Protein AF-A0A530BGF2-F1 (afdb_monomer_lite)

Foldseek 3Di:
DDDDPDDDPVCPVVVVLQVVLVVVCVVVDDDVVLVVVQVVCQVPPPDHDPDGQGDDVSVVLVVCVVPPPPVVNVVVVCVSSVHDD

Radius of gyration: 16.56 Å; chains: 1; bounding box: 35×28×40 Å

Structure (mmCIF, N/CA/C/O backbone):
data_AF-A0A530BGF2-F1
#
_entry.id   AF-A0A530BGF2-F1
#
loop_
_atom_site.group_PDB
_atom_site.id
_atom_site.type_symbol
_atom_site.label_atom_id
_atom_site.label_alt_id
_atom_site.label_comp_id
_atom_site.label_asym_id
_atom_site.label_entity_id
_atom_site.label_seq_id
_atom_site.pdbx_PDB_ins_code
_atom_site.Cartn_x
_atom_site.Cartn_y
_atom_site.Cartn_z
_atom_site.occupancy
_atom_site.B_iso_or_equiv
_atom_site.auth_seq_id
_atom_site.auth_comp_id
_atom_site.auth_asym_id
_atom_site.auth_atom_id
_atom_site.pdbx_PDB_model_num
ATOM 1 N N . LEU A 1 1 ? 16.309 -6.960 3.688 1.00 58.09 1 LEU A N 1
ATOM 2 C CA . LEU A 1 1 ? 15.326 -7.574 2.763 1.00 58.09 1 LEU A CA 1
ATOM 3 C C . LEU A 1 1 ? 15.852 -8.945 2.373 1.00 58.09 1 LEU A C 1
ATOM 5 O O . LEU A 1 1 ? 17.031 -9.030 2.048 1.00 58.09 1 LEU A O 1
ATOM 9 N N . ALA A 1 2 ? 15.023 -9.988 2.468 1.00 70.56 2 ALA A N 1
ATOM 10 C CA . ALA A 1 2 ? 15.396 -11.335 2.036 1.00 70.56 2 ALA A CA 1
ATOM 11 C C . ALA A 1 2 ? 15.781 -11.312 0.546 1.00 70.56 2 ALA A C 1
ATOM 13 O O . ALA A 1 2 ? 15.087 -10.681 -0.255 1.00 70.56 2 ALA A O 1
ATOM 14 N N .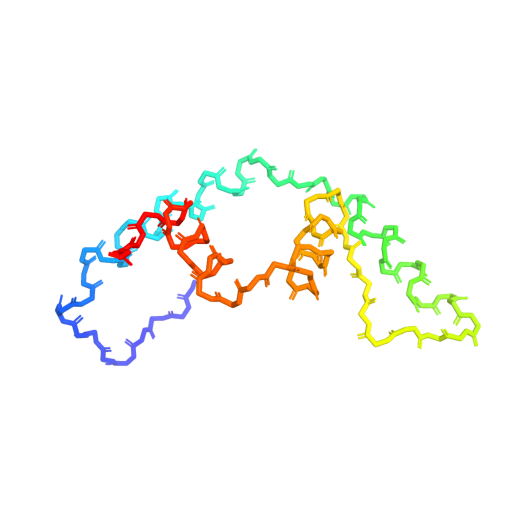 ARG A 1 3 ? 16.909 -11.935 0.190 1.00 74.62 3 ARG A N 1
ATOM 15 C CA . ARG A 1 3 ? 17.302 -12.107 -1.213 1.00 74.62 3 ARG A CA 1
ATOM 16 C C . ARG A 1 3 ? 16.603 -13.353 -1.759 1.00 74.62 3 ARG A C 1
ATOM 18 O O . ARG A 1 3 ? 16.530 -14.333 -1.027 1.00 74.62 3 ARG A O 1
ATOM 25 N N . PRO A 1 4 ? 16.076 -13.312 -2.992 1.00 82.38 4 PRO A N 1
ATOM 26 C CA . PRO A 1 4 ? 15.508 -14.500 -3.611 1.00 82.38 4 PRO A CA 1
ATOM 27 C C . PRO A 1 4 ? 16.616 -15.515 -3.905 1.00 82.38 4 PRO A C 1
ATOM 29 O O . PRO A 1 4 ? 17.721 -15.128 -4.291 1.00 82.38 4 PRO A O 1
ATOM 32 N N . ASP A 1 5 ? 16.289 -16.797 -3.770 1.00 88.12 5 ASP A N 1
ATOM 33 C CA . ASP A 1 5 ? 17.226 -17.901 -4.012 1.00 88.12 5 ASP A CA 1
ATOM 34 C C . ASP A 1 5 ? 17.631 -17.996 -5.493 1.00 88.12 5 ASP A C 1
ATOM 36 O O . ASP A 1 5 ? 18.739 -18.414 -5.819 1.00 88.12 5 ASP A O 1
ATOM 40 N N . GLN A 1 6 ? 16.755 -17.535 -6.397 1.00 90.19 6 GLN A N 1
ATOM 41 C CA . GLN A 1 6 ? 17.036 -17.393 -7.822 1.00 90.19 6 GLN A CA 1
ATOM 42 C C . GLN A 1 6 ? 16.537 -16.045 -8.348 1.00 90.19 6 GLN A C 1
ATOM 44 O O . GLN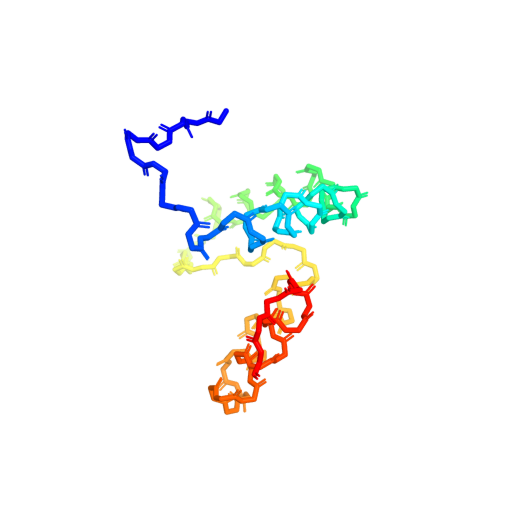 A 1 6 ? 15.360 -15.693 -8.243 1.00 90.19 6 GLN A O 1
ATOM 49 N N . VAL A 1 7 ? 17.445 -15.292 -8.963 1.00 90.19 7 VAL A N 1
ATOM 50 C CA . VAL A 1 7 ? 17.143 -14.023 -9.623 1.00 90.19 7 VAL A CA 1
ATOM 51 C C . VAL A 1 7 ? 17.016 -14.288 -11.119 1.00 90.19 7 VAL A C 1
ATOM 53 O O . VAL A 1 7 ? 17.998 -14.637 -11.763 1.00 90.19 7 VAL A O 1
ATOM 56 N N . LEU A 1 8 ? 15.815 -14.125 -11.675 1.00 92.62 8 LEU A N 1
ATOM 57 C CA . LEU A 1 8 ? 15.622 -14.155 -13.128 1.00 92.62 8 LEU A CA 1
ATOM 58 C C . LEU A 1 8 ? 15.895 -12.768 -13.711 1.00 92.62 8 LEU A C 1
ATOM 60 O O . LEU A 1 8 ? 15.285 -11.788 -13.265 1.00 92.62 8 LEU A O 1
ATOM 64 N N . ASP A 1 9 ? 16.787 -12.707 -14.690 1.00 93.25 9 ASP A N 1
ATOM 65 C CA . ASP A 1 9 ? 17.232 -11.513 -15.421 1.00 93.25 9 ASP A CA 1
ATOM 66 C C . ASP A 1 9 ? 16.077 -10.730 -16.065 1.00 93.25 9 ASP A C 1
ATOM 68 O O . ASP A 1 9 ? 16.036 -9.502 -15.992 1.00 93.25 9 ASP A O 1
ATOM 72 N N . ILE A 1 10 ? 15.054 -11.429 -16.569 1.00 92.88 10 ILE A N 1
ATOM 73 C CA . ILE A 1 10 ? 13.850 -10.833 -17.177 1.00 92.88 10 ILE A CA 1
ATOM 74 C C . ILE A 1 10 ? 13.133 -9.812 -16.273 1.00 92.88 10 ILE A C 1
ATOM 76 O O . ILE A 1 10 ? 12.369 -8.975 -16.753 1.00 92.88 10 ILE A O 1
ATOM 80 N N . TYR A 1 11 ? 13.366 -9.858 -14.959 1.00 89.50 11 TYR A N 1
ATOM 81 C CA . TYR A 1 11 ? 12.759 -8.957 -13.980 1.00 89.50 11 TYR A CA 1
ATOM 82 C C . TYR A 1 11 ? 13.686 -7.828 -13.508 1.00 89.50 11 TYR A C 1
ATOM 84 O O . TYR A 1 11 ? 13.257 -7.028 -12.674 1.00 89.50 11 TYR A O 1
ATOM 92 N N . ASP A 1 12 ? 14.927 -7.726 -13.994 1.00 90.62 12 ASP A N 1
ATOM 93 C CA . ASP A 1 12 ? 15.907 -6.750 -13.492 1.00 90.62 12 ASP A CA 1
ATOM 94 C C . ASP A 1 12 ? 15.412 -5.309 -13.611 1.00 90.62 12 ASP A C 1
ATOM 96 O O . ASP A 1 12 ? 15.405 -4.569 -12.622 1.00 90.62 12 ASP A O 1
ATOM 100 N N . ALA A 1 13 ? 14.902 -4.933 -14.786 1.00 89.12 13 ALA A N 1
ATOM 101 C CA . ALA A 1 13 ? 14.366 -3.595 -15.019 1.00 89.12 13 ALA A CA 1
ATOM 102 C C . ALA A 1 13 ? 13.175 -3.283 -14.094 1.00 89.12 13 ALA A C 1
ATOM 104 O O . ALA A 1 13 ? 13.130 -2.226 -13.459 1.00 89.12 13 ALA A O 1
ATOM 105 N N . ALA A 1 14 ? 12.234 -4.225 -13.958 1.00 88.38 14 ALA A N 1
ATOM 106 C CA . ALA A 1 14 ? 11.064 -4.063 -13.096 1.00 88.38 14 ALA A CA 1
ATOM 107 C C . ALA A 1 14 ? 11.450 -3.969 -11.609 1.00 88.38 14 ALA A C 1
ATOM 109 O O . ALA A 1 14 ? 10.912 -3.130 -10.885 1.00 88.38 14 ALA A O 1
ATOM 110 N N . ARG A 1 15 ? 12.414 -4.777 -11.147 1.00 89.75 15 ARG A N 1
ATOM 111 C CA . ARG A 1 15 ? 12.935 -4.711 -9.771 1.00 89.75 15 ARG A CA 1
ATOM 112 C C . ARG A 1 15 ? 13.631 -3.385 -9.491 1.00 89.75 15 ARG A C 1
ATOM 114 O O . ARG A 1 15 ? 13.370 -2.786 -8.447 1.00 89.75 15 ARG A O 1
ATOM 121 N N . ALA A 1 16 ? 14.483 -2.915 -10.403 1.00 89.88 16 ALA A N 1
ATOM 122 C CA . ALA A 1 16 ? 15.165 -1.631 -10.260 1.00 89.88 16 ALA A CA 1
ATOM 123 C C . ALA A 1 16 ? 14.157 -0.471 -10.173 1.00 89.88 16 ALA A C 1
ATOM 125 O O . ALA A 1 16 ? 14.244 0.357 -9.260 1.00 89.88 16 ALA A O 1
ATOM 126 N N . GLY A 1 17 ? 13.152 -0.463 -11.058 1.00 91.00 17 GLY A N 1
ATOM 127 C CA . GLY A 1 17 ? 12.059 0.511 -11.037 1.00 91.00 17 GLY A CA 1
ATOM 128 C C . GLY A 1 17 ? 11.253 0.464 -9.737 1.00 91.00 17 GLY A C 1
ATOM 129 O O . GLY A 1 17 ? 11.059 1.495 -9.087 1.00 91.00 17 GLY A O 1
ATOM 130 N N . MET A 1 18 ? 10.865 -0.733 -9.291 1.00 90.00 18 MET A N 1
ATOM 131 C CA . MET A 1 18 ? 10.118 -0.918 -8.045 1.00 90.00 18 MET A CA 1
ATOM 132 C C . MET A 1 18 ? 10.915 -0.463 -6.818 1.00 90.00 18 MET A C 1
ATOM 134 O O . MET A 1 18 ? 10.359 0.175 -5.927 1.00 90.00 18 MET A O 1
ATOM 138 N N . ALA A 1 19 ? 12.226 -0.718 -6.772 1.00 90.19 19 ALA A N 1
ATOM 139 C CA . ALA A 1 19 ? 13.072 -0.252 -5.675 1.00 90.19 19 ALA A CA 1
ATOM 140 C C . ALA A 1 19 ? 13.066 1.284 -5.558 1.00 90.19 19 ALA A C 1
ATOM 142 O O . ALA A 1 19 ? 13.035 1.820 -4.449 1.00 90.19 19 ALA A O 1
ATOM 143 N N . VAL A 1 20 ? 13.053 2.001 -6.688 1.00 92.06 20 VAL A N 1
ATOM 144 C CA . VAL A 1 20 ? 12.903 3.466 -6.713 1.00 92.06 20 VAL A CA 1
ATOM 145 C C . VAL A 1 20 ? 11.495 3.883 -6.281 1.00 92.06 20 VAL A C 1
ATOM 147 O O . VAL A 1 20 ? 11.360 4.804 -5.475 1.00 92.06 20 VAL A O 1
ATOM 150 N N . ALA A 1 21 ? 10.456 3.215 -6.787 1.00 91.62 21 ALA A N 1
ATOM 151 C CA . ALA A 1 21 ? 9.066 3.519 -6.452 1.00 91.62 21 ALA A CA 1
ATOM 152 C C . ALA A 1 21 ? 8.790 3.360 -4.948 1.00 91.62 21 ALA A C 1
ATOM 154 O O . ALA A 1 21 ? 8.207 4.253 -4.334 1.00 91.62 21 ALA A O 1
ATOM 155 N N . VAL A 1 22 ? 9.273 2.272 -4.339 1.00 90.56 22 VAL A N 1
ATOM 156 C CA . VAL A 1 22 ? 9.130 2.017 -2.900 1.00 90.56 22 VAL A CA 1
ATOM 157 C C . VAL A 1 22 ? 9.856 3.078 -2.081 1.00 90.56 22 VAL A C 1
ATOM 159 O O . VAL A 1 22 ? 9.259 3.610 -1.152 1.00 90.56 22 VAL A O 1
ATOM 162 N N . ARG A 1 23 ? 11.096 3.452 -2.435 1.00 92.62 23 ARG A N 1
ATOM 163 C CA . ARG A 1 23 ? 11.816 4.532 -1.730 1.00 92.62 23 ARG A CA 1
ATOM 164 C C . ARG A 1 23 ? 11.021 5.840 -1.728 1.00 92.62 23 ARG A C 1
ATOM 166 O O . ARG A 1 23 ? 10.770 6.392 -0.663 1.00 92.62 23 ARG A O 1
ATOM 173 N N . LYS A 1 24 ? 10.524 6.261 -2.896 1.00 91.75 24 LYS A N 1
ATOM 174 C CA . LYS A 1 24 ? 9.679 7.462 -3.030 1.00 91.75 24 LYS A CA 1
ATOM 175 C C . LYS A 1 24 ? 8.371 7.367 -2.242 1.00 91.75 24 LYS A C 1
ATOM 177 O O . LYS A 1 24 ? 7.862 8.378 -1.767 1.00 91.75 24 LYS A O 1
ATOM 182 N N . ALA A 1 25 ? 7.794 6.171 -2.137 1.00 89.81 25 ALA A N 1
ATOM 183 C CA . ALA A 1 25 ? 6.590 5.950 -1.345 1.00 89.81 25 ALA A CA 1
ATOM 184 C C . ALA A 1 25 ? 6.877 6.051 0.160 1.00 89.81 25 ALA A C 1
ATOM 186 O O . ALA A 1 25 ? 6.073 6.632 0.879 1.00 89.81 25 ALA A O 1
ATOM 187 N N . MET A 1 26 ? 8.023 5.540 0.622 1.00 90.56 26 MET A N 1
ATOM 188 C CA . MET A 1 26 ? 8.435 5.643 2.026 1.00 90.56 26 MET A CA 1
ATOM 189 C C . MET A 1 26 ? 8.684 7.095 2.446 1.00 90.56 26 MET A C 1
ATOM 191 O O . MET A 1 26 ? 8.259 7.485 3.526 1.00 90.56 26 MET A O 1
ATOM 195 N N . GLU A 1 27 ? 9.283 7.917 1.578 1.00 92.31 27 GLU A N 1
ATOM 196 C CA . GLU A 1 27 ? 9.472 9.361 1.822 1.00 92.31 27 GLU A CA 1
ATOM 197 C C . GLU A 1 27 ? 8.151 10.114 2.049 1.00 92.31 27 GLU A C 1
ATOM 199 O O . GLU A 1 27 ? 8.122 11.134 2.731 1.00 92.31 27 GLU A O 1
ATOM 204 N N . LYS A 1 28 ? 7.053 9.619 1.466 1.00 90.00 28 LYS A N 1
ATOM 205 C CA . LYS A 1 28 ? 5.709 10.211 1.552 1.00 90.00 28 LYS A CA 1
ATOM 206 C C . LYS A 1 28 ? 4.760 9.398 2.434 1.00 90.00 28 LYS A C 1
ATOM 208 O O . LYS A 1 28 ? 3.546 9.574 2.333 1.00 90.00 28 LYS A O 1
ATOM 213 N N . GLY A 1 29 ? 5.295 8.465 3.220 1.00 90.44 29 GLY A N 1
ATOM 214 C CA . GLY A 1 29 ? 4.504 7.595 4.079 1.00 90.44 29 GLY A CA 1
ATOM 215 C C . GLY A 1 29 ? 3.720 8.384 5.126 1.00 90.44 29 GLY A C 1
ATOM 216 O O . GLY A 1 29 ? 4.144 9.454 5.562 1.00 90.44 29 GLY A O 1
ATOM 217 N N . ASP A 1 30 ? 2.573 7.841 5.536 1.00 93.00 30 ASP A N 1
ATOM 218 C CA . ASP A 1 30 ? 1.851 8.357 6.698 1.00 93.00 30 ASP A CA 1
ATOM 219 C C . ASP A 1 30 ? 2.711 8.208 7.963 1.00 93.00 30 ASP A C 1
ATOM 221 O O . ASP A 1 30 ? 3.558 7.314 8.064 1.00 93.00 30 ASP A O 1
ATOM 225 N N . THR A 1 31 ? 2.481 9.073 8.949 1.00 94.88 31 THR A N 1
ATOM 226 C CA . THR A 1 31 ? 3.243 9.034 10.198 1.00 94.88 31 THR A CA 1
ATOM 227 C C . THR A 1 31 ? 2.905 7.782 11.028 1.00 94.88 31 THR A C 1
ATOM 229 O O . THR A 1 31 ? 1.805 7.223 10.895 1.00 94.88 31 THR A O 1
ATOM 232 N N . PRO A 1 32 ? 3.807 7.326 11.917 1.00 95.31 32 PRO A N 1
ATOM 233 C CA . PRO A 1 32 ? 3.564 6.155 12.763 1.00 95.31 32 PRO A CA 1
ATOM 234 C C . PRO A 1 32 ? 2.285 6.255 13.607 1.00 95.31 32 PRO A C 1
ATOM 236 O O . PRO A 1 32 ? 1.612 5.248 13.832 1.00 95.31 32 PRO A O 1
ATOM 239 N N . GLU A 1 33 ? 1.897 7.461 14.023 1.00 97.62 33 GLU A N 1
ATOM 240 C CA . GLU A 1 33 ? 0.697 7.715 14.827 1.00 97.62 33 GLU A CA 1
ATOM 241 C C . GLU A 1 33 ? -0.583 7.348 14.069 1.00 97.62 33 GLU A C 1
ATOM 243 O O . GLU A 1 33 ? -1.529 6.828 14.660 1.00 97.62 33 GLU A O 1
ATOM 248 N N . VAL A 1 34 ? -0.622 7.555 12.747 1.00 97.12 34 VAL A N 1
ATOM 249 C CA . VAL A 1 34 ? -1.765 7.148 11.910 1.00 97.12 34 VAL A CA 1
ATOM 250 C C . VAL A 1 34 ? -1.960 5.633 11.977 1.00 97.12 34 VAL A C 1
ATOM 252 O O . VAL A 1 34 ? -3.093 5.148 12.089 1.00 97.12 34 VAL A O 1
ATOM 255 N N . VAL A 1 35 ? -0.859 4.882 11.939 1.00 96.12 35 VAL A N 1
ATOM 256 C CA . VAL A 1 35 ? -0.879 3.421 12.048 1.00 96.12 35 VAL A CA 1
ATOM 257 C C . VAL A 1 35 ? -1.279 3.002 13.460 1.00 96.12 35 VAL A C 1
ATOM 259 O O . VAL A 1 35 ? -2.204 2.204 13.601 1.00 96.12 35 VAL A O 1
ATOM 262 N N . ALA A 1 36 ? -0.664 3.585 14.493 1.00 98.00 36 ALA A N 1
ATOM 263 C CA . ALA A 1 36 ? -0.963 3.281 15.893 1.00 98.00 36 ALA A CA 1
ATOM 264 C C . ALA A 1 36 ? -2.446 3.507 16.229 1.00 98.00 36 ALA A C 1
ATOM 266 O O . ALA A 1 36 ? -3.100 2.618 16.771 1.00 98.00 36 ALA A O 1
ATOM 267 N N . ASN A 1 37 ? -3.009 4.644 15.812 1.00 97.94 37 ASN A N 1
ATOM 268 C CA . ASN A 1 37 ? -4.427 4.951 15.993 1.00 97.94 37 ASN A CA 1
ATOM 269 C C . ASN A 1 37 ? -5.332 3.945 15.273 1.00 97.94 37 ASN A C 1
ATOM 271 O O . ASN A 1 37 ? -6.377 3.560 15.794 1.00 97.94 37 ASN A O 1
ATOM 275 N N . THR A 1 38 ? -4.933 3.494 14.080 1.00 97.44 38 THR A N 1
ATOM 276 C CA . 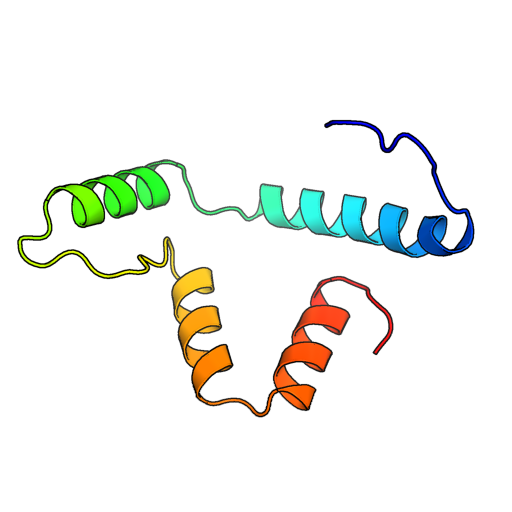THR A 1 38 ? -5.697 2.492 13.324 1.00 97.44 38 THR A CA 1
ATOM 277 C C . THR A 1 38 ? -5.659 1.125 14.010 1.00 97.44 38 THR A C 1
ATOM 279 O O . THR A 1 38 ? -6.686 0.450 14.066 1.00 97.44 38 THR A O 1
ATOM 282 N N . VAL A 1 39 ? -4.506 0.724 14.556 1.00 97.19 39 VAL A N 1
ATOM 283 C CA . VAL A 1 39 ? -4.357 -0.522 15.324 1.00 97.19 39 VAL A CA 1
ATOM 284 C C . VAL A 1 39 ? -5.170 -0.463 16.614 1.00 97.19 39 VAL A C 1
ATOM 286 O O . VAL A 1 39 ? -5.911 -1.401 16.894 1.00 97.19 39 VAL A O 1
ATOM 289 N N . LEU A 1 40 ? -5.094 0.646 17.356 1.00 98.19 40 LEU A N 1
ATOM 290 C CA . LEU A 1 40 ? -5.890 0.847 18.566 1.00 98.19 40 LEU A CA 1
ATOM 291 C C . LEU A 1 40 ? -7.386 0.743 18.256 1.00 98.19 40 LEU A C 1
ATOM 293 O O . LEU A 1 40 ? -8.086 -0.012 18.918 1.00 98.19 40 LEU A O 1
ATOM 297 N N . ALA A 1 41 ? -7.854 1.437 17.214 1.00 97.31 41 ALA A N 1
ATOM 298 C CA . ALA A 1 41 ? -9.248 1.369 16.788 1.00 97.31 41 ALA A CA 1
ATOM 299 C C . ALA A 1 41 ? -9.672 -0.054 16.396 1.00 97.31 41 ALA A C 1
ATOM 301 O O . ALA A 1 41 ? -10.784 -0.458 16.704 1.00 97.31 41 ALA A O 1
ATOM 302 N N . ALA A 1 42 ? -8.803 -0.823 15.734 1.00 97.50 42 ALA A N 1
ATOM 303 C CA . ALA A 1 42 ? -9.092 -2.212 15.386 1.00 97.50 42 ALA A CA 1
ATOM 304 C C . ALA A 1 42 ? -9.149 -3.134 16.615 1.00 97.50 42 ALA A C 1
ATOM 306 O O . ALA A 1 42 ? -9.952 -4.063 16.641 1.00 97.50 42 ALA A O 1
ATOM 307 N N . ALA A 1 43 ? -8.307 -2.882 17.620 1.00 97.62 43 ALA A N 1
ATOM 3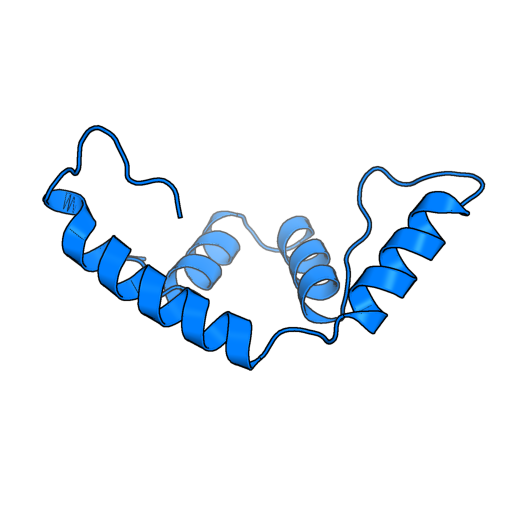08 C CA . ALA A 1 43 ? -8.235 -3.675 18.844 1.00 97.62 43 ALA A CA 1
ATOM 309 C C . ALA A 1 43 ? -9.390 -3.396 19.820 1.00 97.62 43 ALA A C 1
ATOM 311 O O . ALA A 1 43 ? -9.738 -4.273 20.606 1.00 97.62 43 ALA A O 1
ATOM 312 N N . THR A 1 44 ? -9.973 -2.193 19.785 1.00 98.06 44 THR A N 1
ATOM 313 C CA . THR A 1 44 ? -11.053 -1.773 20.697 1.00 98.06 44 THR A CA 1
ATOM 314 C C . THR A 1 44 ? -12.442 -1.762 20.058 1.00 98.06 44 THR A C 1
ATOM 316 O O . THR A 1 44 ? -13.419 -1.474 20.747 1.00 98.06 44 THR A O 1
ATOM 319 N N . ASP A 1 45 ? -12.561 -2.077 18.765 1.00 97.75 45 ASP A N 1
ATOM 320 C CA . ASP A 1 45 ? -13.852 -2.147 18.076 1.00 97.75 45 ASP A CA 1
ATOM 321 C C . ASP A 1 45 ? -14.699 -3.299 18.658 1.00 97.75 45 ASP A C 1
ATOM 323 O O . ASP A 1 45 ? -14.275 -4.455 18.590 1.00 97.75 45 ASP A O 1
ATOM 327 N N . PRO A 1 46 ? -15.904 -3.036 19.200 1.00 97.44 46 PRO A N 1
ATOM 328 C CA . PRO A 1 46 ? -16.782 -4.089 19.714 1.00 97.44 46 PRO A CA 1
ATOM 329 C C . PRO A 1 46 ? -17.259 -5.053 18.615 1.00 97.44 46 PRO A C 1
ATOM 331 O O . PRO A 1 46 ? -17.702 -6.161 18.912 1.00 97.44 46 PRO A O 1
ATOM 334 N N . THR A 1 47 ? -17.153 -4.655 17.342 1.00 97.19 47 THR A N 1
ATOM 335 C CA . THR A 1 47 ? -17.477 -5.483 16.174 1.00 97.19 47 THR A CA 1
ATOM 336 C C . THR A 1 47 ? -16.352 -5.419 15.132 1.00 97.19 47 THR A C 1
ATOM 338 O O . THR A 1 47 ? -16.490 -4.741 14.107 1.00 97.19 47 THR A O 1
ATOM 341 N N . PRO A 1 48 ? -15.227 -6.127 15.354 1.00 95.38 48 PRO A N 1
ATOM 342 C CA . PRO A 1 48 ? -14.035 -5.980 14.531 1.00 95.38 48 PRO A CA 1
ATOM 343 C C . PRO A 1 48 ? -14.286 -6.241 13.041 1.00 95.38 48 PRO A C 1
ATOM 345 O O . PRO A 1 48 ? -14.795 -7.287 12.625 1.00 95.38 48 PRO A O 1
ATOM 348 N N . LYS A 1 49 ? -13.877 -5.294 12.198 1.00 95.00 49 LYS A N 1
ATOM 349 C CA . LYS A 1 49 ? -13.919 -5.425 10.738 1.00 95.00 49 LYS A CA 1
ATOM 350 C C . LYS A 1 49 ? -12.761 -6.294 10.266 1.00 95.00 49 LYS A C 1
ATOM 352 O O . LYS A 1 49 ? -11.659 -6.252 10.798 1.00 95.00 49 LYS A O 1
ATOM 357 N N . ARG A 1 50 ? -12.948 -6.997 9.145 1.00 93.38 50 ARG A N 1
ATOM 358 C CA . ARG A 1 50 ? -11.854 -7.771 8.523 1.00 93.38 50 ARG A CA 1
ATOM 359 C C . ARG A 1 50 ? -10.672 -6.910 8.061 1.00 93.38 50 ARG A C 1
ATOM 361 O O . ARG A 1 50 ? -9.591 -7.443 7.848 1.00 93.38 50 ARG A O 1
ATOM 368 N N . ARG A 1 51 ? -10.886 -5.617 7.789 1.00 94.19 51 ARG A N 1
ATOM 369 C CA . ARG A 1 51 ? -9.864 -4.705 7.252 1.00 94.19 51 ARG A CA 1
ATOM 370 C C . ARG A 1 51 ? -10.044 -3.301 7.819 1.00 94.19 51 ARG A C 1
ATOM 372 O O . ARG A 1 51 ? -11.144 -2.755 7.746 1.00 94.19 51 ARG A O 1
ATOM 379 N N . TYR A 1 52 ? -8.945 -2.709 8.279 1.00 95.94 52 TYR A N 1
ATOM 380 C CA . TYR A 1 52 ? -8.860 -1.319 8.726 1.00 95.94 52 TYR A CA 1
ATOM 381 C C . TYR A 1 52 ? -7.840 -0.579 7.858 1.00 95.94 52 TYR A C 1
ATOM 383 O O . TYR A 1 52 ? -6.651 -0.878 7.887 1.00 95.94 52 TYR A O 1
ATOM 391 N N . ALA A 1 53 ? -8.314 0.357 7.036 1.00 95.44 53 ALA A N 1
ATOM 392 C CA . ALA A 1 53 ? -7.449 1.146 6.165 1.00 95.44 53 ALA A CA 1
ATOM 393 C C . ALA A 1 53 ? -6.824 2.314 6.947 1.00 95.44 53 ALA A C 1
ATOM 395 O O . ALA A 1 53 ? -7.534 3.247 7.343 1.00 95.44 53 ALA A O 1
ATOM 396 N N . ALA A 1 54 ? -5.505 2.249 7.146 1.00 95.62 54 ALA A N 1
ATOM 397 C CA . ALA A 1 54 ? -4.717 3.298 7.783 1.00 95.62 54 ALA A CA 1
ATOM 398 C C . ALA A 1 54 ? -4.443 4.443 6.798 1.00 95.62 54 ALA A C 1
ATOM 400 O O . ALA A 1 54 ? -3.996 4.212 5.677 1.00 95.62 54 ALA A O 1
ATOM 401 N N . GLY A 1 55 ? -4.733 5.674 7.216 1.00 94.44 55 GLY A N 1
ATOM 402 C CA . GLY A 1 55 ? -4.483 6.862 6.402 1.00 94.44 55 GLY A CA 1
ATOM 403 C C . GLY A 1 55 ? -5.470 7.090 5.251 1.00 94.44 55 GLY A C 1
ATOM 404 O O . GLY A 1 55 ? -6.380 6.302 4.971 1.00 94.44 55 GLY A O 1
ATOM 405 N N . LYS A 1 56 ? -5.322 8.242 4.587 1.00 91.81 56 LYS A N 1
ATOM 406 C CA . LYS A 1 56 ? -6.250 8.705 3.539 1.00 91.81 56 LYS A CA 1
ATOM 407 C C . LYS A 1 56 ? -6.113 7.888 2.255 1.00 91.81 56 LYS A C 1
ATOM 409 O O . LYS A 1 56 ? -7.124 7.483 1.679 1.00 91.81 56 LYS A O 1
ATOM 414 N N . MET A 1 57 ? -4.877 7.623 1.829 1.00 91.69 57 MET A N 1
ATOM 415 C CA . MET A 1 57 ? -4.597 6.890 0.591 1.00 91.69 57 MET A CA 1
ATOM 416 C C . MET A 1 57 ? -5.166 5.469 0.641 1.00 91.69 57 MET A C 1
ATOM 418 O O . MET A 1 57 ? -5.869 5.070 -0.284 1.00 91.69 57 MET A O 1
ATOM 422 N N . ALA A 1 58 ? -4.959 4.722 1.733 1.00 93.06 58 ALA A N 1
ATOM 423 C CA . ALA A 1 58 ? -5.473 3.353 1.838 1.00 93.06 58 ALA A CA 1
ATOM 424 C C . ALA A 1 58 ? -7.009 3.297 1.768 1.00 93.06 58 ALA A C 1
ATOM 426 O O . ALA A 1 58 ? -7.576 2.402 1.137 1.00 93.06 58 ALA A O 1
ATOM 427 N N . ARG A 1 59 ? -7.699 4.280 2.367 1.00 93.94 59 ARG A N 1
ATOM 428 C CA . ARG A 1 59 ? -9.164 4.400 2.282 1.00 93.94 59 ARG A CA 1
ATOM 429 C C . ARG A 1 59 ? -9.618 4.666 0.850 1.00 93.94 59 ARG A C 1
ATOM 431 O O . ARG A 1 59 ? -10.525 3.990 0.372 1.00 93.94 59 ARG A O 1
ATOM 438 N N . GLN A 1 60 ? -8.960 5.592 0.149 1.00 93.50 60 GLN A N 1
ATOM 439 C CA . GLN A 1 60 ? -9.255 5.884 -1.258 1.00 93.50 60 GLN A CA 1
ATOM 440 C C . GLN A 1 60 ? -9.038 4.655 -2.148 1.00 93.50 60 GLN A C 1
ATOM 442 O O . GLN A 1 60 ? -9.916 4.313 -2.936 1.00 93.50 60 GLN A O 1
ATOM 447 N N . VAL A 1 61 ? -7.927 3.937 -1.969 1.00 92.81 61 VAL A N 1
ATOM 448 C CA . VAL A 1 61 ? -7.639 2.691 -2.698 1.00 92.81 61 VAL A CA 1
ATOM 449 C C . VAL A 1 61 ? -8.708 1.629 -2.429 1.00 92.81 61 VAL A C 1
ATOM 451 O O . VAL A 1 61 ? -9.172 0.977 -3.364 1.00 92.81 61 VAL A O 1
ATOM 454 N N . SER A 1 62 ? -9.154 1.480 -1.176 1.00 92.38 62 SER A N 1
ATOM 455 C CA . SER A 1 62 ? -10.222 0.536 -0.824 1.00 92.38 62 SER A CA 1
ATOM 456 C C . SER A 1 62 ? -11.548 0.861 -1.515 1.00 92.38 62 SER A C 1
ATOM 458 O O . SER A 1 62 ? -12.283 -0.061 -1.869 1.00 92.38 62 SER A O 1
ATOM 460 N N . VAL A 1 63 ? -11.866 2.146 -1.687 1.00 94.12 63 VAL A N 1
ATOM 461 C CA . VAL A 1 63 ? -13.066 2.590 -2.409 1.00 94.12 63 VAL A CA 1
ATOM 462 C C . VAL A 1 63 ? -12.899 2.333 -3.904 1.00 94.12 63 VAL A C 1
ATOM 464 O O . VAL A 1 63 ? -13.740 1.666 -4.502 1.00 94.12 63 VAL A O 1
ATOM 467 N N . LEU A 1 64 ? -11.791 2.778 -4.502 1.00 93.69 64 LEU A N 1
ATOM 468 C CA . LEU A 1 64 ? -11.532 2.609 -5.933 1.00 93.69 64 LEU A CA 1
ATOM 469 C C . LEU A 1 64 ? -11.570 1.138 -6.349 1.00 93.69 64 LEU A C 1
ATOM 471 O O . LEU A 1 64 ? -12.237 0.803 -7.320 1.00 93.69 64 LEU A O 1
ATOM 475 N N . ARG A 1 65 ? -10.962 0.238 -5.570 1.00 91.12 65 ARG A N 1
ATOM 476 C CA . ARG A 1 65 ? -10.992 -1.205 -5.850 1.00 91.12 65 ARG A CA 1
ATOM 477 C C . ARG A 1 65 ? -12.411 -1.793 -5.885 1.00 91.12 65 ARG A C 1
ATOM 479 O O . ARG A 1 65 ? -12.619 -2.825 -6.515 1.00 91.12 65 ARG A O 1
ATOM 486 N N . ARG A 1 66 ? -13.377 -1.187 -5.187 1.00 93.62 66 ARG A N 1
ATOM 487 C CA . ARG A 1 66 ? -14.763 -1.675 -5.131 1.00 93.62 66 ARG A CA 1
ATOM 488 C C . ARG A 1 66 ? -15.618 -1.182 -6.299 1.00 93.62 66 ARG A C 1
ATOM 490 O O . ARG A 1 66 ? -16.590 -1.849 -6.632 1.00 93.62 66 ARG A O 1
ATOM 497 N N . PHE A 1 67 ? -15.277 -0.038 -6.891 1.00 95.12 67 PHE A N 1
ATOM 498 C CA .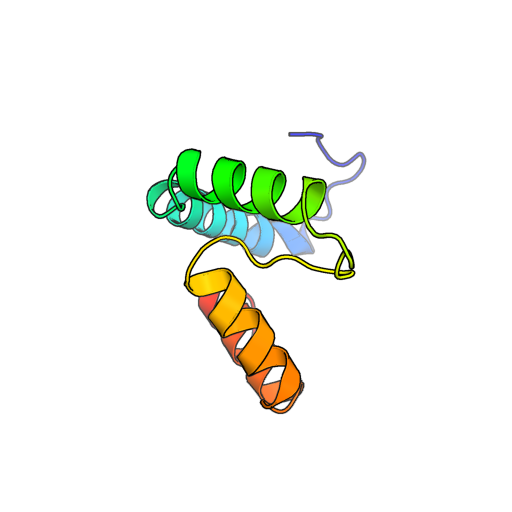 PHE A 1 67 ? -16.141 0.641 -7.864 1.00 95.12 67 PHE A CA 1
ATOM 499 C C . PHE A 1 67 ? -15.512 0.824 -9.249 1.00 95.12 67 PHE A C 1
ATOM 501 O O . PHE A 1 67 ? -16.237 1.017 -10.220 1.00 95.12 67 PHE A O 1
ATOM 508 N N . VAL A 1 68 ? -14.186 0.761 -9.369 1.00 94.69 68 VAL A N 1
ATOM 509 C CA . VAL A 1 68 ? -13.483 0.891 -10.650 1.00 94.69 68 VAL A CA 1
ATOM 510 C C . VAL A 1 68 ? -13.360 -0.488 -11.310 1.00 94.69 68 VAL A C 1
ATOM 512 O O . VAL A 1 68 ? -13.010 -1.450 -10.622 1.00 94.69 68 VAL A O 1
ATOM 515 N N . PRO A 1 69 ? -13.587 -0.609 -12.635 1.00 96.88 69 PRO A N 1
ATOM 516 C CA . PRO A 1 69 ? -13.331 -1.848 -13.363 1.00 96.88 69 PRO A CA 1
ATOM 517 C C . PRO A 1 69 ? -11.900 -2.350 -13.148 1.00 96.88 69 PRO A C 1
ATOM 519 O O . PRO A 1 69 ? -10.952 -1.564 -13.200 1.00 96.88 69 PRO A O 1
ATOM 522 N N . ALA A 1 70 ? -11.736 -3.662 -12.958 1.00 94.94 70 ALA A N 1
ATOM 523 C CA . ALA A 1 70 ? -10.449 -4.263 -12.601 1.00 94.94 70 ALA A CA 1
ATOM 524 C C . ALA A 1 70 ? -9.318 -3.878 -13.571 1.00 94.94 70 ALA A C 1
ATOM 526 O O . ALA A 1 70 ? -8.247 -3.470 -13.137 1.00 94.94 70 ALA A O 1
ATOM 527 N N . SER A 1 71 ? -9.582 -3.895 -14.882 1.00 94.69 71 SER A N 1
ATOM 528 C CA . SER A 1 71 ? -8.596 -3.522 -15.905 1.00 94.69 71 SER A CA 1
ATOM 529 C C . SER A 1 71 ? -8.127 -2.068 -15.790 1.00 94.69 71 SER A C 1
ATOM 531 O O . SER A 1 71 ? -6.937 -1.786 -15.935 1.00 94.69 71 SER A O 1
ATOM 533 N N . ALA A 1 72 ? -9.039 -1.137 -15.500 1.00 95.38 72 ALA A N 1
ATOM 534 C CA . ALA A 1 72 ? -8.714 0.276 -15.332 1.00 95.38 72 ALA A CA 1
ATOM 535 C C . ALA A 1 72 ? -7.956 0.527 -14.020 1.00 95.38 72 ALA A C 1
ATOM 537 O O . ALA A 1 72 ? -6.964 1.262 -14.011 1.00 95.38 72 ALA A O 1
ATOM 538 N N . PHE A 1 73 ? -8.384 -0.120 -12.931 1.00 94.88 73 PHE A N 1
ATOM 539 C CA . PHE A 1 73 ? -7.708 -0.046 -11.639 1.00 94.88 73 PHE A CA 1
ATOM 540 C C . PHE A 1 73 ? -6.269 -0.571 -11.742 1.00 94.88 73 PHE A C 1
ATOM 542 O O . PHE A 1 73 ? -5.327 0.151 -11.404 1.00 94.88 73 PHE A O 1
ATOM 549 N N . ASP A 1 74 ? -6.086 -1.766 -12.307 1.00 94.00 74 ASP A N 1
ATOM 550 C CA . ASP A 1 74 ? -4.776 -2.397 -12.472 1.00 94.00 74 ASP A CA 1
ATOM 551 C C . ASP A 1 74 ? -3.852 -1.565 -13.361 1.00 94.00 74 ASP A C 1
ATOM 553 O O . ASP A 1 74 ? -2.686 -1.356 -13.018 1.00 94.00 74 ASP A O 1
ATOM 557 N N . LYS A 1 75 ? -4.368 -1.026 -14.473 1.00 94.62 75 LYS A N 1
ATOM 558 C CA . LYS A 1 75 ? -3.596 -0.146 -15.358 1.00 94.62 75 LYS A CA 1
ATOM 559 C C . LYS A 1 75 ? -3.094 1.096 -14.621 1.00 94.62 75 LYS A C 1
ATOM 561 O O . LYS A 1 75 ? -1.943 1.496 -14.796 1.00 94.62 75 LYS A O 1
ATOM 566 N N . SER A 1 76 ? -3.938 1.697 -13.779 1.00 92.25 76 SER A N 1
ATOM 567 C CA . SER A 1 76 ? -3.561 2.875 -12.990 1.00 92.25 76 SER A CA 1
ATOM 568 C C . SER A 1 76 ? -2.459 2.556 -11.972 1.00 92.25 76 SER A C 1
ATOM 570 O O . SER A 1 76 ? -1.472 3.290 -11.889 1.00 92.25 76 SER A O 1
ATOM 572 N N . LEU A 1 77 ? -2.573 1.418 -11.275 1.00 90.31 77 LEU A N 1
ATOM 573 C CA . LEU A 1 77 ? -1.600 0.969 -10.283 1.00 90.31 77 LEU A CA 1
ATOM 574 C C . LEU A 1 77 ? -0.251 0.656 -10.937 1.00 90.31 77 LEU A C 1
ATOM 576 O O . LEU A 1 77 ? 0.790 1.107 -10.462 1.00 90.31 77 LEU A O 1
ATOM 580 N N . ARG A 1 78 ? -0.265 -0.069 -12.064 1.00 90.75 78 ARG A N 1
ATOM 581 C CA . ARG A 1 78 ? 0.951 -0.382 -12.827 1.00 90.75 78 ARG A CA 1
ATOM 582 C C . ARG A 1 78 ? 1.659 0.888 -13.273 1.00 90.75 78 ARG A C 1
ATOM 584 O O . ARG A 1 78 ? 2.854 1.025 -13.030 1.00 90.75 78 ARG A O 1
ATOM 591 N N . LYS A 1 79 ? 0.916 1.859 -13.813 1.00 90.62 79 LYS A N 1
ATOM 592 C CA . LYS A 1 79 ? 1.479 3.155 -14.207 1.00 90.62 79 LYS A CA 1
ATOM 593 C C . LYS A 1 79 ? 2.106 3.897 -13.022 1.00 90.62 79 LYS A C 1
ATOM 595 O O . LYS A 1 79 ? 3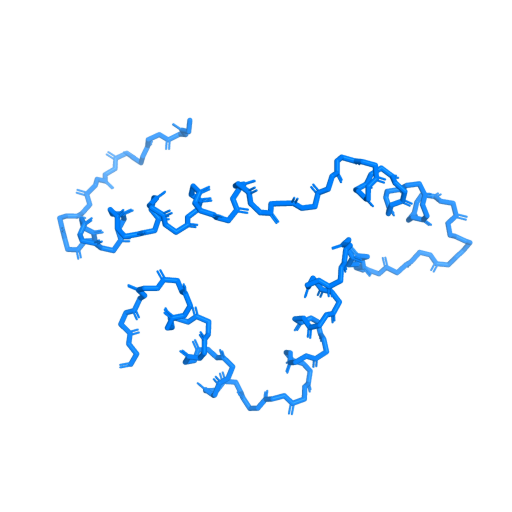.214 4.407 -13.153 1.00 90.62 79 LYS A O 1
ATOM 600 N N . GLN A 1 80 ? 1.432 3.938 -11.869 1.00 88.00 80 GLN A N 1
ATOM 601 C CA . GLN A 1 80 ? 1.957 4.585 -10.660 1.00 88.00 80 GLN A CA 1
ATOM 602 C C . GLN A 1 80 ? 3.255 3.928 -10.163 1.00 88.00 80 GLN A C 1
ATOM 604 O O . GLN A 1 80 ? 4.143 4.618 -9.665 1.00 88.00 80 GLN A O 1
ATOM 609 N N . LEU A 1 81 ? 3.371 2.608 -10.313 1.00 88.44 81 LEU A N 1
ATOM 610 C CA . LEU A 1 81 ? 4.527 1.823 -9.881 1.00 88.44 81 LEU A CA 1
ATOM 611 C C . LEU A 1 81 ? 5.628 1.702 -10.949 1.00 88.44 81 LEU A C 1
ATOM 613 O O . LEU A 1 81 ? 6.624 1.022 -10.712 1.00 88.44 81 LEU A O 1
ATOM 617 N N . GLY A 1 82 ? 5.471 2.345 -12.112 1.00 85.94 82 GLY A N 1
ATOM 618 C CA . GLY A 1 82 ? 6.435 2.258 -13.215 1.00 85.94 82 GLY A CA 1
ATOM 619 C C . GLY A 1 82 ? 6.505 0.871 -13.861 1.00 85.94 82 GLY A C 1
ATOM 620 O O . GLY A 1 82 ? 7.546 0.491 -14.390 1.00 85.94 82 GLY A O 1
ATOM 621 N N . LEU A 1 83 ? 5.419 0.103 -13.786 1.00 85.75 83 LEU A N 1
ATOM 622 C CA . LEU A 1 83 ? 5.291 -1.212 -14.402 1.00 85.75 83 LEU A CA 1
ATOM 623 C C . LEU A 1 83 ? 4.686 -1.095 -15.813 1.00 85.75 83 LEU A C 1
ATOM 625 O O . LEU A 1 83 ? 3.920 -0.160 -16.071 1.00 85.75 83 LEU A O 1
ATOM 629 N N . PRO A 1 84 ? 4.968 -2.056 -16.712 1.00 83.00 84 PRO A N 1
ATOM 630 C CA . PRO A 1 84 ? 4.347 -2.112 -18.035 1.00 83.00 84 PRO A CA 1
ATOM 631 C C . PRO A 1 84 ? 2.812 -2.166 -17.953 1.00 83.00 84 PRO A C 1
ATOM 633 O O . PRO A 1 84 ? 2.250 -2.871 -17.105 1.00 83.00 84 PRO A O 1
ATOM 636 N N . VAL A 1 85 ? 2.137 -1.428 -18.839 1.00 81.62 85 VAL A N 1
ATOM 637 C CA . VAL A 1 85 ? 0.668 -1.297 -18.924 1.00 81.62 85 VAL A CA 1
ATOM 638 C C . VAL A 1 85 ? 0.109 -1.800 -20.237 1.00 81.62 85 VAL A C 1
ATOM 640 O O . VAL A 1 85 ? 0.788 -1.618 -21.266 1.00 81.62 85 VAL A O 1
#

pLDDT: mean 91.9, std 5.99, range [58.09, 98.19]

Secondary structure (DSSP, 8-state):
-PPPSS--GGGHHHHHHHHHHHHHHHHTPPPHHHHHHHHHHHHH-SS--S----HHHHHHHHHHHHHS-HHHHHHHHHHHTT---

Sequence (85 aa):
LARPDQVLDIYDAARAGMAVAVRKAMEKGDTPEVVANTVLAAATDPTPKRRYAAGKMARQVSVLRRFVPASAFDKSLRKQLGLPV